Protein AF-A0A0H3LZN4-F1 (afdb_monomer_lite)

Secondary structure (DSSP, 8-state):
-HHHHHHHHH-TT-EEETTEEEPP-EEEEEEPTTS-EEEEEESSHHHHHHHHHHHHHHHHHHTTSSSSS-S-TTSS-EEETTTTEEE-EESSTT--EE----SPPPPP-STT--SPPPHHHHHHHHHHHHHHH-TT-EEETTEEE--EEEETTEEEEHHHHHHHHTT-

Foldseek 3Di:
DVQQVVQVVFDQPWDADPRDIDFHWDWDWAADPVRDIDIDIDRDPVVVVVVVVRRVVSVQVVLCCVEVSRVPVQPDQDQDPVVNDRDQWHDDPVDTDRDDDDPADAFDPDPPGPGDHDPVVVQVVQQVVQVVQPQPWGQPPNDTDFHWDADPNDTDTPVVVVVVVVVD

Radius of gyration: 35.46 Å; chains: 1; bounding box: 78×37×106 Å

Structure (mmCIF, N/CA/C/O backbone):
data_AF-A0A0H3LZN4-F1
#
_entry.id   AF-A0A0H3LZN4-F1
#
loop_
_atom_site.group_PDB
_atom_site.id
_atom_site.type_symbol
_atom_site.label_atom_id
_atom_site.label_alt_id
_atom_site.label_comp_id
_atom_site.label_asym_id
_atom_site.label_entity_id
_atom_site.label_seq_id
_atom_site.pdbx_PDB_ins_code
_atom_site.Cartn_x
_atom_site.Cartn_y
_atom_site.Cartn_z
_atom_site.occupancy
_atom_site.B_iso_or_equiv
_atom_site.auth_seq_id
_atom_site.auth_comp_id
_atom_site.auth_asym_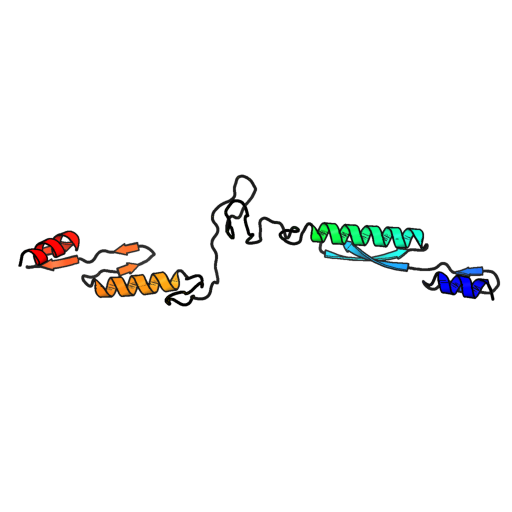id
_atom_site.auth_atom_id
_atom_site.pdbx_PDB_model_num
ATOM 1 N N . MET A 1 1 ? -38.727 -15.720 46.861 1.00 64.88 1 MET A N 1
ATOM 2 C CA . MET A 1 1 ? -39.063 -15.887 45.425 1.00 64.88 1 MET A CA 1
ATOM 3 C C . MET A 1 1 ? -38.859 -14.606 44.619 1.00 64.88 1 MET A C 1
ATOM 5 O O . MET A 1 1 ? -38.107 -14.668 43.658 1.00 64.88 1 MET A O 1
ATOM 9 N N . MET A 1 2 ? -39.462 -13.462 44.987 1.00 79.56 2 MET A N 1
ATOM 10 C CA . MET A 1 2 ? -39.310 -12.208 44.218 1.00 79.56 2 MET A CA 1
ATOM 11 C C . MET A 1 2 ? -37.838 -11.776 44.049 1.00 79.56 2 MET A C 1
ATOM 13 O O . MET A 1 2 ? -37.412 -11.509 42.929 1.00 79.56 2 MET A O 1
ATOM 17 N N . SER A 1 3 ? -37.047 -11.804 45.130 1.00 81.88 3 SER A N 1
ATOM 18 C CA . SER A 1 3 ? -35.630 -11.406 45.125 1.00 81.88 3 SER A CA 1
ATOM 19 C C . SER A 1 3 ? -34.786 -12.212 44.134 1.00 81.88 3 SER A C 1
ATOM 21 O O . SER A 1 3 ? -34.098 -11.632 43.310 1.00 81.88 3 SER A O 1
ATOM 23 N N . ASN A 1 4 ? -34.890 -13.544 44.126 1.00 84.69 4 ASN A N 1
ATOM 24 C CA . ASN A 1 4 ? -34.073 -14.393 43.248 1.00 84.69 4 ASN A CA 1
ATOM 25 C C . ASN A 1 4 ? -34.435 -14.209 41.763 1.00 84.69 4 ASN A C 1
ATOM 27 O O . ASN A 1 4 ? -33.565 -14.313 40.903 1.00 84.69 4 ASN A O 1
ATOM 31 N N . LYS A 1 5 ? -35.700 -13.891 41.447 1.00 89.00 5 LYS A N 1
ATOM 32 C CA . LYS A 1 5 ? -36.097 -13.541 40.074 1.00 89.00 5 LYS A CA 1
ATOM 33 C C . LYS A 1 5 ? -35.540 -12.175 39.660 1.00 89.00 5 LYS A C 1
ATOM 35 O O . LYS A 1 5 ? -35.103 -12.025 38.526 1.00 89.00 5 LYS A O 1
ATOM 40 N N . LEU A 1 6 ? -35.520 -11.204 40.576 1.00 87.62 6 LEU A N 1
ATOM 41 C CA . LEU A 1 6 ? -34.888 -9.903 40.348 1.00 87.62 6 LEU A CA 1
ATOM 42 C C . LEU A 1 6 ? -33.364 -10.035 40.175 1.00 87.62 6 LEU A C 1
ATOM 44 O O . LEU A 1 6 ? -32.814 -9.448 39.251 1.00 87.62 6 LEU A O 1
ATOM 48 N N . ALA A 1 7 ? -32.708 -10.874 40.982 1.00 89.38 7 ALA A N 1
ATOM 49 C CA . ALA A 1 7 ? -31.293 -11.214 40.840 1.00 89.38 7 ALA A CA 1
ATOM 50 C C . ALA A 1 7 ? -30.983 -11.754 39.429 1.00 89.38 7 ALA A C 1
ATOM 52 O O . ALA A 1 7 ? -30.113 -11.239 38.730 1.00 89.38 7 ALA A O 1
ATOM 53 N N . ALA A 1 8 ? -31.772 -12.723 38.954 1.00 87.00 8 ALA A N 1
ATOM 54 C CA . ALA A 1 8 ? -31.600 -13.301 37.622 1.00 87.00 8 ALA A CA 1
ATOM 55 C C . ALA A 1 8 ? -31.719 -12.281 36.467 1.00 87.00 8 ALA A C 1
ATOM 57 O O . ALA A 1 8 ? -31.107 -12.495 35.425 1.00 87.00 8 ALA A O 1
ATOM 58 N N . TYR A 1 9 ? -32.461 -11.176 36.636 1.00 89.50 9 TYR A N 1
ATOM 59 C CA . TYR A 1 9 ? -32.543 -10.111 35.625 1.00 89.50 9 TYR A C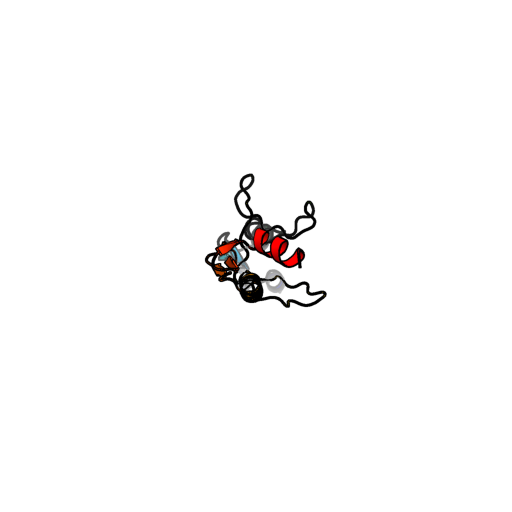A 1
ATOM 60 C C . TYR A 1 9 ? -31.309 -9.201 35.580 1.00 89.50 9 TYR A C 1
ATOM 62 O O . TYR A 1 9 ? -30.996 -8.671 34.518 1.00 89.50 9 TYR A O 1
ATOM 70 N N . PHE A 1 10 ? -30.617 -9.008 36.705 1.00 88.38 10 PHE A N 1
ATOM 71 C CA . PHE A 1 10 ? -29.398 -8.197 36.766 1.00 88.38 10 PHE A CA 1
ATOM 72 C C . PHE A 1 10 ? -28.154 -8.971 36.301 1.00 88.38 10 PHE A C 1
ATOM 74 O O . PHE A 1 10 ? -27.270 -8.384 35.683 1.00 88.38 10 PHE A O 1
ATOM 81 N N . GLY A 1 11 ? -28.083 -10.280 36.563 1.00 90.19 11 GLY A N 1
ATOM 82 C CA . GLY A 1 11 ? -26.927 -11.102 36.192 1.00 90.19 11 GLY A CA 1
ATOM 83 C C . GLY A 1 11 ? -25.645 -10.716 36.946 1.00 90.19 11 GLY A C 1
ATOM 84 O O . GLY A 1 11 ? -25.691 -10.235 38.075 1.00 90.19 11 GLY A O 1
ATOM 85 N N . GLY A 1 12 ? -24.474 -10.977 36.358 1.00 92.31 12 GLY A N 1
ATOM 86 C CA . GLY A 1 12 ? -23.185 -10.570 36.943 1.00 92.31 12 GLY A CA 1
ATOM 87 C C . GLY A 1 12 ? -22.858 -11.172 38.321 1.00 92.31 12 GLY A C 1
ATOM 88 O O . GLY A 1 12 ? -22.061 -10.601 39.055 1.00 92.31 12 GLY A O 1
ATOM 89 N N . GLY A 1 13 ? -23.480 -12.288 38.719 1.00 92.25 13 GLY A N 1
ATOM 90 C CA . GLY A 1 13 ? -23.242 -12.920 40.028 1.00 92.25 13 GLY A CA 1
ATOM 91 C C . GLY A 1 13 ? -23.983 -12.293 41.220 1.00 92.25 13 GLY A C 1
ATOM 92 O O . GLY A 1 13 ? -23.711 -12.657 42.363 1.00 92.25 13 GLY A O 1
ATOM 93 N N . VAL A 1 14 ? -24.934 -11.387 40.974 1.00 94.38 14 VAL A N 1
ATOM 94 C CA . VAL A 1 14 ? -25.881 -10.912 41.997 1.00 94.38 14 VAL A CA 1
ATOM 95 C C . VAL A 1 14 ? -26.693 -12.077 42.586 1.00 94.38 14 VAL A C 1
ATOM 97 O O . VAL A 1 14 ? -27.138 -12.982 41.875 1.00 94.38 14 VAL A O 1
ATOM 100 N N . GLY A 1 15 ? -26.927 -12.038 43.892 1.00 91.38 15 GLY A N 1
ATOM 101 C CA . GLY A 1 15 ? -27.659 -13.058 44.635 1.00 91.38 15 GLY A CA 1
ATOM 102 C C . GLY A 1 15 ? -28.394 -12.467 45.833 1.00 91.38 15 GLY A C 1
ATOM 103 O O . GLY A 1 15 ? -28.167 -11.317 46.209 1.00 91.38 15 GLY A O 1
ATOM 104 N N . TYR A 1 16 ? -29.297 -13.254 46.421 1.00 90.25 16 TYR A N 1
ATOM 105 C CA . TYR A 1 16 ? -30.022 -12.876 47.633 1.00 90.25 16 TYR A CA 1
ATOM 106 C C . TYR A 1 16 ? -30.127 -14.061 48.592 1.00 90.25 16 TYR A C 1
ATOM 108 O O . TYR A 1 16 ? -30.874 -15.008 48.333 1.00 90.25 16 TYR A O 1
ATOM 116 N N . GLU A 1 17 ? -29.404 -13.990 49.706 1.00 91.06 17 GLU A N 1
ATOM 117 C CA . GLU A 1 17 ? -29.341 -15.038 50.726 1.00 91.06 17 GLU A CA 1
ATOM 118 C C . GLU A 1 17 ? -29.470 -14.427 52.124 1.00 91.06 17 GLU A C 1
ATOM 120 O O . GLU A 1 17 ? -28.946 -13.352 52.401 1.00 91.06 17 GLU A O 1
ATOM 125 N N . ASN A 1 18 ? -30.198 -15.101 53.021 1.00 90.62 18 ASN A N 1
ATOM 126 C CA . ASN A 1 18 ? -30.344 -14.721 54.436 1.00 90.62 18 ASN A CA 1
ATOM 127 C C . ASN A 1 18 ? -30.746 -13.250 54.697 1.00 90.62 18 ASN A C 1
ATOM 129 O O . ASN A 1 18 ? -30.419 -12.678 55.734 1.00 90.62 18 ASN A O 1
ATOM 133 N N . GLY A 1 19 ? -31.480 -12.636 53.764 1.00 88.62 19 GLY A N 1
ATOM 134 C CA . GLY A 1 19 ? -31.924 -11.244 53.857 1.00 88.62 19 GLY A CA 1
ATOM 135 C C . GLY A 1 19 ? -30.998 -10.219 53.188 1.00 88.62 19 GLY A C 1
ATOM 136 O O . GLY A 1 19 ? -31.392 -9.060 53.063 1.00 88.62 19 GLY A O 1
ATOM 137 N N . GLN A 1 20 ? -29.810 -10.630 52.737 1.00 92.06 20 GLN A N 1
ATOM 138 C CA . GLN A 1 20 ? -28.765 -9.769 52.178 1.00 92.06 20 GLN A CA 1
ATOM 139 C C . GLN A 1 20 ? -28.595 -9.976 50.668 1.00 92.06 20 GLN A C 1
ATOM 141 O O . GLN A 1 20 ? -28.805 -11.071 50.149 1.00 92.06 20 GLN A O 1
ATOM 146 N N . TRP A 1 21 ? -28.203 -8.908 49.973 1.00 91.75 21 TRP A N 1
ATOM 147 C CA . TRP A 1 21 ? -27.840 -8.925 48.554 1.00 91.75 21 TRP A CA 1
ATOM 148 C C . TRP A 1 21 ? -26.319 -8.999 48.385 1.00 91.75 21 TRP A C 1
ATOM 150 O O . TRP A 1 21 ? -25.592 -8.382 49.162 1.00 91.75 21 TRP A O 1
ATOM 160 N N . SER A 1 22 ? -25.851 -9.693 47.346 1.00 91.75 22 SER A N 1
ATOM 161 C CA . SER A 1 22 ? -24.490 -9.534 46.816 1.00 91.75 22 SER A CA 1
ATOM 162 C C . SER A 1 22 ? -24.504 -8.628 45.584 1.00 91.75 22 SER A C 1
ATOM 164 O O . SER A 1 22 ? -25.394 -8.750 44.743 1.00 91.75 22 SER A O 1
ATOM 166 N N . ASP A 1 23 ? -23.520 -7.737 45.454 1.00 90.62 23 ASP A N 1
ATOM 167 C CA . ASP A 1 23 ? -23.425 -6.834 44.300 1.00 90.62 23 ASP A CA 1
ATOM 168 C C . ASP A 1 23 ? -23.106 -7.596 42.999 1.00 90.62 23 ASP A C 1
ATOM 170 O O . ASP A 1 23 ? -22.264 -8.505 43.014 1.00 90.62 23 ASP A O 1
ATOM 174 N N . PRO A 1 24 ? -23.688 -7.205 41.847 1.00 94.31 24 PRO A N 1
ATOM 175 C CA . PRO A 1 24 ? -23.256 -7.724 40.558 1.00 94.31 24 PRO A CA 1
ATOM 176 C C . PRO A 1 24 ? -21.827 -7.269 40.235 1.00 94.31 24 PRO A C 1
ATOM 178 O O . PRO A 1 24 ? -21.313 -6.274 40.747 1.00 94.31 24 PRO A O 1
ATOM 181 N N . THR A 1 25 ? -21.187 -7.991 39.325 1.00 96.00 25 THR A N 1
ATOM 182 C CA . THR A 1 25 ? -19.932 -7.607 38.684 1.00 96.00 25 THR A CA 1
ATOM 183 C C . THR A 1 25 ? -20.084 -7.786 37.179 1.00 96.00 25 THR A C 1
ATOM 185 O O . THR A 1 25 ? -20.312 -8.894 36.699 1.00 96.00 25 THR A O 1
ATOM 188 N N . PHE A 1 26 ? -19.969 -6.687 36.439 1.00 96.12 26 PHE A N 1
ATOM 189 C CA . PHE A 1 26 ? -19.936 -6.680 34.980 1.00 96.12 26 PHE A CA 1
ATOM 190 C C . PHE A 1 26 ? -18.500 -6.438 34.525 1.00 96.12 26 PHE A C 1
ATOM 192 O O . PHE A 1 26 ? -17.926 -5.391 34.826 1.00 96.12 26 PHE A O 1
ATOM 199 N N . THR A 1 27 ? -17.929 -7.401 33.813 1.00 95.44 27 THR A N 1
ATOM 200 C CA . THR A 1 27 ? -16.559 -7.334 33.298 1.00 95.44 27 THR A CA 1
ATOM 201 C C . THR A 1 27 ? -16.582 -6.845 31.855 1.00 95.44 27 THR A C 1
ATOM 203 O O . THR A 1 27 ? -17.256 -7.436 31.012 1.00 95.44 27 THR A O 1
ATOM 206 N N . LEU A 1 28 ? -15.857 -5.764 31.564 1.00 95.69 28 LEU A N 1
ATOM 207 C CA . LEU A 1 28 ? -15.688 -5.216 30.217 1.00 95.69 28 LEU A CA 1
ATOM 208 C C . LEU A 1 28 ? -14.204 -5.065 29.895 1.00 95.69 28 LEU A C 1
ATOM 210 O O . LEU A 1 28 ? -13.382 -4.807 30.773 1.00 95.69 28 LEU A O 1
ATOM 214 N N . HIS A 1 29 ? -13.868 -5.199 28.618 1.00 93.50 29 HIS A N 1
ATOM 215 C CA . HIS A 1 29 ? -12.512 -5.036 28.110 1.00 93.50 29 HIS A CA 1
ATOM 216 C C . HIS A 1 29 ? -12.403 -3.684 27.406 1.00 93.50 29 HIS A C 1
ATOM 218 O O . HIS A 1 29 ? -13.022 -3.482 26.363 1.00 93.50 29 HIS A O 1
ATOM 224 N N . GLN A 1 30 ? -11.635 -2.758 27.981 1.00 91.12 30 GLN A N 1
ATOM 225 C CA . GLN A 1 30 ? -11.346 -1.468 27.365 1.00 91.12 30 GLN A CA 1
ATOM 226 C C . GLN A 1 30 ? -10.095 -1.554 26.488 1.00 91.12 30 GLN A C 1
ATOM 228 O O . GLN A 1 30 ? -9.104 -2.170 26.881 1.00 91.12 30 GLN A O 1
ATOM 233 N N . LEU A 1 31 ? -10.144 -0.925 25.313 1.00 89.25 31 LEU A N 1
ATOM 234 C CA . LEU A 1 31 ? -9.018 -0.819 24.392 1.00 89.25 31 LEU A CA 1
ATOM 235 C C . LEU A 1 31 ? -8.276 0.501 24.636 1.00 89.25 31 LEU A C 1
ATOM 237 O O . LEU A 1 31 ? -8.871 1.572 24.567 1.00 89.25 31 LEU A O 1
ATOM 241 N N . ASN A 1 32 ? -6.976 0.434 24.900 1.00 84.81 32 ASN A N 1
ATOM 242 C CA . ASN A 1 32 ? -6.124 1.613 25.020 1.00 84.81 32 ASN A CA 1
ATOM 243 C C . ASN A 1 32 ? -5.687 2.130 23.629 1.00 84.81 32 ASN A C 1
ATOM 245 O O . ASN A 1 32 ? -5.664 1.362 22.663 1.00 84.81 32 ASN A O 1
ATOM 249 N N . PRO A 1 33 ? -5.244 3.400 23.506 1.00 78.50 33 PRO A N 1
ATOM 250 C CA . PRO A 1 33 ? -4.788 3.972 22.230 1.00 78.50 33 PRO A CA 1
ATOM 251 C C . PRO A 1 33 ? -3.620 3.230 21.553 1.00 78.50 33 PRO A C 1
ATOM 253 O O . PRO A 1 33 ? -3.466 3.304 20.331 1.00 78.50 33 PRO A O 1
ATOM 256 N N . ASP A 1 34 ? -2.805 2.515 22.336 1.00 81.00 34 ASP A N 1
ATOM 257 C CA . ASP A 1 34 ? -1.685 1.683 21.875 1.00 81.00 34 ASP A CA 1
ATOM 258 C C . ASP A 1 34 ? -2.110 0.286 21.374 1.00 81.00 34 ASP A C 1
ATOM 260 O O . ASP A 1 34 ? -1.277 -0.464 20.867 1.00 81.00 34 ASP A O 1
ATOM 264 N N . GLY A 1 35 ? -3.398 -0.055 21.480 1.00 81.25 35 GLY A N 1
ATOM 265 C CA . GLY A 1 35 ? -3.957 -1.357 21.115 1.00 81.25 35 GLY A CA 1
ATOM 266 C C . GLY A 1 35 ? -3.908 -2.410 22.226 1.00 81.25 35 GLY A C 1
ATOM 267 O O . GLY A 1 35 ? -4.354 -3.535 22.001 1.00 81.25 35 GLY A O 1
ATOM 268 N N . SER A 1 36 ? -3.399 -2.080 23.419 1.00 89.75 36 SER A N 1
ATOM 269 C CA . SER A 1 36 ? -3.490 -2.967 24.584 1.00 89.75 36 SER A CA 1
ATOM 270 C C . SER A 1 36 ? -4.922 -3.030 25.135 1.00 89.75 36 SER A C 1
ATOM 272 O O . SER A 1 36 ? -5.723 -2.115 24.943 1.00 89.75 36 SER A O 1
ATOM 274 N N . VAL A 1 37 ? -5.257 -4.127 25.817 1.00 92.56 37 VAL A N 1
ATOM 275 C CA . VAL A 1 37 ? -6.590 -4.366 26.393 1.00 92.56 37 VAL A CA 1
ATOM 276 C C . VAL A 1 37 ? -6.496 -4.411 27.915 1.00 92.56 37 VAL A C 1
ATOM 278 O O . VAL A 1 37 ? -5.638 -5.103 28.461 1.00 92.56 37 VAL A O 1
ATOM 281 N N . VAL A 1 38 ? -7.393 -3.699 28.599 1.00 94.25 38 VAL A N 1
ATOM 282 C CA . VAL A 1 38 ? -7.487 -3.651 30.065 1.00 94.25 38 VAL A CA 1
ATOM 283 C C . VAL A 1 38 ? -8.869 -4.111 30.511 1.00 94.25 38 VAL A C 1
ATOM 285 O O . VAL A 1 38 ? -9.888 -3.584 30.067 1.00 94.25 38 VAL A O 1
ATOM 288 N N . GLU A 1 39 ? -8.909 -5.075 31.426 1.00 96.38 39 GLU A N 1
ATOM 289 C CA . GLU A 1 39 ? -10.146 -5.504 32.075 1.00 96.38 39 GLU A CA 1
ATOM 290 C C . GLU A 1 39 ? -10.610 -4.464 33.110 1.00 96.38 39 GLU A C 1
ATOM 292 O O . GLU A 1 39 ? -9.826 -3.995 33.940 1.00 96.38 39 GLU A O 1
ATOM 297 N N . LYS A 1 40 ? -11.899 -4.115 33.086 1.00 95.56 40 LYS A N 1
ATOM 298 C CA . LYS A 1 40 ? -12.559 -3.282 34.096 1.00 95.56 40 LYS A CA 1
ATOM 299 C C . LYS A 1 40 ? -13.824 -3.956 34.606 1.00 95.56 40 LYS A C 1
ATOM 301 O O . LYS A 1 40 ? -14.619 -4.486 33.833 1.00 95.56 40 LYS A O 1
ATOM 306 N N . ASN A 1 41 ? -14.013 -3.885 35.920 1.00 96.25 41 ASN A N 1
ATOM 307 C CA . ASN A 1 41 ? -15.128 -4.498 36.629 1.00 96.25 41 ASN A CA 1
ATOM 308 C C . ASN A 1 41 ? -16.048 -3.415 37.209 1.00 96.25 41 ASN A C 1
ATOM 310 O O . ASN A 1 41 ? -15.604 -2.552 37.965 1.00 96.25 41 ASN A O 1
ATOM 314 N N . TYR A 1 42 ? -17.333 -3.482 36.863 1.00 95.88 42 TYR A N 1
ATOM 315 C CA . TYR A 1 42 ? -18.359 -2.496 37.206 1.00 95.88 42 TYR A CA 1
ATOM 316 C C . TYR A 1 42 ? -19.406 -3.106 38.143 1.00 95.88 42 TYR A C 1
ATOM 318 O O . TYR A 1 42 ? -19.788 -4.265 37.976 1.00 95.88 42 TYR A O 1
ATOM 326 N N . LYS A 1 43 ? -19.872 -2.332 39.132 1.00 94.25 43 LYS A N 1
ATOM 327 C CA . LYS A 1 43 ? -20.798 -2.799 40.186 1.00 94.25 43 LYS A CA 1
ATOM 328 C C . LYS A 1 43 ? -22.259 -2.405 39.974 1.00 94.25 43 LYS A C 1
ATOM 330 O O . LYS A 1 43 ? -23.128 -2.869 40.704 1.00 94.25 43 LYS A O 1
ATOM 335 N N . THR A 1 44 ? -22.554 -1.594 38.960 1.00 93.00 44 THR A N 1
ATOM 336 C CA . THR A 1 44 ? -23.927 -1.256 38.574 1.00 93.00 44 THR A CA 1
ATOM 337 C C . THR A 1 44 ? -24.119 -1.388 37.066 1.00 93.00 44 THR A C 1
ATOM 339 O O . THR A 1 44 ? -23.168 -1.314 36.286 1.00 93.00 44 THR A O 1
ATOM 342 N N . VAL A 1 45 ? -25.376 -1.559 36.653 1.00 91.94 45 VAL A N 1
ATOM 343 C CA . VAL A 1 45 ? -25.772 -1.585 35.237 1.00 91.94 45 VAL A CA 1
ATOM 344 C C . VAL A 1 45 ? -25.488 -0.241 34.555 1.00 91.94 45 VAL A C 1
ATOM 346 O O . VAL A 1 45 ? -25.074 -0.220 33.400 1.00 91.94 45 VAL A O 1
ATOM 349 N N . ALA A 1 46 ? -25.669 0.877 35.265 1.00 95.25 46 ALA A N 1
ATOM 350 C CA . ALA A 1 46 ? -25.421 2.213 34.726 1.00 95.25 46 ALA A CA 1
ATOM 351 C C . ALA A 1 46 ? -23.931 2.431 34.420 1.00 95.25 46 ALA A C 1
ATOM 353 O O . ALA A 1 46 ? -23.590 2.851 33.314 1.00 95.25 46 ALA A O 1
ATOM 354 N N . ASP A 1 47 ? -23.046 2.069 35.354 1.00 95.56 47 ASP A N 1
ATOM 355 C CA . ASP A 1 47 ? -21.600 2.203 35.149 1.00 95.56 47 ASP A CA 1
ATOM 356 C C . ASP A 1 47 ? -21.101 1.247 34.057 1.00 95.56 47 ASP A C 1
ATOM 358 O O . ASP A 1 47 ? -20.252 1.623 33.252 1.00 95.56 47 ASP A O 1
ATOM 362 N N . ALA A 1 48 ? -21.667 0.036 33.977 1.00 95.50 48 ALA A N 1
ATOM 363 C CA . ALA A 1 48 ? -21.367 -0.914 32.909 1.00 95.50 48 ALA A CA 1
ATOM 364 C C . ALA A 1 48 ? -21.764 -0.364 31.525 1.00 95.50 48 ALA A C 1
ATOM 366 O O . ALA A 1 48 ? -20.963 -0.427 30.596 1.00 95.50 48 ALA A O 1
ATOM 367 N N . PHE A 1 49 ? -22.947 0.246 31.374 1.00 96.00 49 PHE A N 1
ATOM 368 C CA . PHE A 1 49 ? -23.320 0.903 30.114 1.00 96.00 49 PHE A CA 1
ATOM 369 C C . PHE A 1 49 ? -22.442 2.124 29.792 1.00 96.00 49 PHE A C 1
ATOM 371 O O . PHE A 1 49 ? -22.112 2.325 28.625 1.00 96.00 49 PHE A O 1
ATOM 378 N N . GLY A 1 50 ? -21.986 2.884 30.794 1.00 96.56 50 GLY A N 1
ATOM 379 C CA . GLY A 1 50 ? -20.960 3.921 30.606 1.00 96.56 50 GLY A CA 1
ATOM 380 C C . GLY A 1 50 ? -19.610 3.352 30.143 1.00 96.56 50 GLY A C 1
ATOM 381 O O . GLY A 1 50 ? -18.944 3.926 29.280 1.00 96.56 50 GLY A O 1
ATOM 382 N N . GLY A 1 51 ? -19.231 2.176 30.649 1.00 95.12 51 GLY A N 1
ATOM 383 C CA . GLY A 1 51 ? -18.094 1.400 30.153 1.00 95.12 51 GLY A CA 1
ATOM 384 C C . GLY A 1 51 ? -18.261 0.983 28.688 1.00 95.12 51 GLY A C 1
ATOM 385 O O . GLY A 1 51 ? -17.341 1.173 27.898 1.00 95.12 51 GLY A O 1
ATOM 386 N N . VAL A 1 52 ? -19.442 0.491 28.295 1.00 95.75 52 VAL A N 1
ATOM 387 C CA . VAL A 1 52 ? -19.750 0.127 26.897 1.00 95.75 52 VAL A CA 1
ATOM 388 C C . VAL A 1 52 ? -19.702 1.344 25.965 1.00 95.75 52 VAL A C 1
ATOM 390 O O . VAL A 1 52 ? -19.094 1.256 24.903 1.00 95.75 52 VAL A O 1
ATOM 393 N N . ASP A 1 53 ? -20.276 2.485 26.358 1.00 96.06 53 ASP A N 1
ATOM 394 C CA . ASP A 1 53 ? -20.177 3.747 25.603 1.00 96.06 53 ASP A CA 1
ATOM 395 C C . ASP A 1 53 ? -18.713 4.182 25.409 1.00 96.06 53 ASP A C 1
ATOM 397 O O . ASP A 1 53 ? -18.324 4.583 24.312 1.00 96.06 53 ASP A O 1
ATOM 401 N N . THR A 1 54 ? -17.880 4.012 26.439 1.00 93.19 54 THR A N 1
ATOM 402 C CA . THR A 1 54 ? -16.437 4.281 26.354 1.00 93.19 54 THR A CA 1
ATOM 403 C C . THR A 1 54 ? -15.757 3.341 25.351 1.00 93.19 54 THR A C 1
ATOM 405 O O . THR A 1 54 ? -15.091 3.814 24.437 1.00 93.19 54 THR A O 1
ATOM 408 N N . VAL A 1 55 ? -15.995 2.026 25.437 1.00 92.75 55 VAL A N 1
ATOM 409 C CA . VAL A 1 55 ? -15.445 1.034 24.489 1.00 92.75 55 VAL A CA 1
ATOM 410 C C . VAL A 1 55 ? -15.883 1.314 23.048 1.00 92.75 55 VAL A C 1
ATOM 412 O O . VAL A 1 55 ? -15.075 1.205 22.128 1.00 92.75 55 VAL A O 1
ATOM 415 N N . ILE A 1 56 ? -17.139 1.714 22.828 1.00 92.44 56 ILE A N 1
ATOM 416 C CA . ILE A 1 56 ? -17.639 2.074 21.493 1.00 92.44 56 ILE A CA 1
ATOM 417 C C . ILE A 1 56 ? -16.940 3.336 20.969 1.00 92.44 56 ILE A C 1
ATOM 419 O O . ILE A 1 56 ? -16.587 3.375 19.792 1.00 92.44 56 ILE A O 1
ATOM 423 N N . LYS A 1 57 ? -16.677 4.338 21.819 1.00 89.88 57 LYS A N 1
ATOM 424 C CA . LYS A 1 57 ? -15.900 5.537 21.451 1.00 89.88 57 LYS A CA 1
ATOM 425 C C . LYS A 1 57 ? -14.436 5.223 21.160 1.00 89.88 57 LYS A C 1
ATOM 427 O O . LYS A 1 57 ? -13.898 5.769 20.197 1.00 89.88 57 LYS A O 1
ATOM 432 N N . ASP A 1 58 ? -13.814 4.331 21.927 1.00 86.88 58 ASP A N 1
ATOM 433 C CA . ASP A 1 58 ? -12.436 3.884 21.705 1.00 86.88 58 ASP A CA 1
ATOM 434 C C . ASP A 1 58 ? -12.325 3.147 20.354 1.00 86.88 58 ASP A C 1
ATOM 436 O O . ASP A 1 58 ? -11.470 3.474 19.529 1.00 86.88 58 ASP A O 1
ATOM 440 N N . ILE A 1 59 ? -13.259 2.227 20.063 1.00 85.69 59 ILE A N 1
ATOM 441 C CA . ILE A 1 59 ? -13.354 1.528 18.769 1.00 85.69 59 ILE A CA 1
ATOM 442 C C . ILE A 1 59 ? -13.639 2.507 17.626 1.00 85.69 59 ILE A C 1
ATOM 444 O O . ILE A 1 59 ? -12.961 2.450 16.605 1.00 85.69 59 ILE A O 1
ATOM 448 N N . TYR A 1 60 ? -14.612 3.411 17.776 1.00 83.31 60 TYR A N 1
ATOM 449 C CA . TYR A 1 60 ? -14.959 4.387 16.740 1.00 83.31 60 TYR A CA 1
ATOM 450 C C . TYR A 1 60 ? -13.787 5.321 16.436 1.00 83.31 60 TYR A C 1
ATOM 452 O O . TYR A 1 60 ? -13.506 5.581 15.273 1.00 83.31 60 TYR A O 1
ATOM 460 N N . SER A 1 61 ? -13.049 5.761 17.458 1.00 80.56 61 SER A N 1
ATOM 461 C CA . SER A 1 61 ? -11.831 6.555 17.272 1.00 80.56 61 SER A CA 1
ATOM 462 C C . SER A 1 61 ? -10.754 5.748 16.545 1.00 80.56 61 SER A C 1
ATOM 464 O O . SER A 1 61 ? -10.104 6.274 15.650 1.00 80.56 61 SER A O 1
ATOM 466 N N . LYS A 1 62 ? -10.618 4.445 16.835 1.00 77.38 62 LYS A N 1
ATOM 467 C CA . LYS A 1 62 ? -9.701 3.557 16.102 1.00 77.38 62 LYS A CA 1
ATOM 468 C C . LYS A 1 62 ? -10.152 3.241 14.668 1.00 77.38 62 LYS A C 1
ATOM 470 O O . LYS A 1 62 ? -9.317 2.967 13.814 1.00 77.38 62 LYS A O 1
ATOM 475 N N . LEU A 1 63 ? -11.450 3.333 14.388 1.00 77.31 63 LEU A N 1
ATOM 476 C CA . LEU A 1 63 ? -12.054 3.324 13.047 1.00 77.31 63 LEU A CA 1
ATOM 477 C C . LEU A 1 63 ? -12.157 4.727 12.416 1.00 77.31 63 LEU A C 1
ATOM 479 O O . LEU A 1 63 ? -12.694 4.859 11.321 1.00 77.31 63 LEU A O 1
ATOM 483 N N . GLY A 1 64 ? -11.646 5.750 13.106 1.00 68.00 64 GLY A N 1
ATOM 484 C CA . GLY A 1 64 ? -11.123 6.995 12.544 1.00 68.00 64 GLY A CA 1
ATOM 485 C C . GLY A 1 64 ? -9.597 6.956 12.367 1.00 68.00 64 GLY A C 1
ATOM 486 O O . GLY A 1 64 ? -9.034 7.926 11.869 1.00 68.00 64 GLY A O 1
ATOM 487 N N . ASP A 1 65 ? -8.962 5.830 12.739 1.00 66.94 65 ASP A N 1
ATOM 488 C CA . ASP A 1 65 ? -7.556 5.462 12.535 1.00 66.94 65 ASP A CA 1
ATOM 489 C C . ASP A 1 65 ? -7.403 4.215 11.584 1.00 66.94 65 ASP A C 1
ATOM 491 O O . ASP A 1 65 ? -6.364 3.551 11.635 1.00 66.94 65 ASP A O 1
ATOM 495 N N . LEU A 1 66 ? -8.380 3.867 10.704 1.00 64.94 66 LEU A N 1
ATOM 496 C CA . LEU A 1 66 ? -8.364 2.734 9.723 1.00 64.94 66 LEU A CA 1
ATOM 497 C C . LEU A 1 66 ? -8.806 3.025 8.227 1.00 64.94 66 LEU A C 1
ATOM 499 O O . LEU A 1 66 ? -9.994 3.161 7.965 1.00 64.94 66 LEU A O 1
ATOM 503 N N . PRO A 1 67 ? -7.912 2.984 7.198 1.00 55.59 67 PRO A N 1
ATOM 504 C CA . PRO A 1 67 ? -7.674 4.050 6.177 1.00 55.59 67 PRO A CA 1
ATOM 505 C C . PRO A 1 67 ? -8.850 4.432 5.264 1.00 55.59 67 PRO A C 1
ATOM 507 O O . PRO A 1 67 ? -9.563 3.560 4.780 1.00 55.59 67 PRO A O 1
ATOM 510 N N . GLY A 1 68 ? -9.010 5.737 4.967 1.00 58.16 68 GLY A N 1
ATOM 511 C CA . GLY A 1 68 ? -10.272 6.221 4.380 1.00 58.16 68 GLY A CA 1
ATOM 512 C C . GLY A 1 68 ? -11.404 5.983 5.381 1.00 58.16 68 GLY A C 1
ATOM 513 O O . GLY A 1 68 ? -12.333 5.222 5.133 1.00 58.16 68 GLY A O 1
ATOM 514 N N . GLY A 1 69 ? -11.209 6.558 6.568 1.00 54.62 69 GLY A N 1
ATOM 515 C CA . GLY A 1 69 ? -11.487 5.897 7.841 1.00 54.62 69 GLY A CA 1
ATOM 516 C C . GLY A 1 69 ? -10.230 5.811 8.724 1.00 54.62 69 GLY A C 1
ATOM 517 O O . GLY A 1 69 ? -10.364 5.510 9.898 1.00 54.62 69 GLY A O 1
ATOM 518 N N . GLY A 1 70 ? -9.018 6.101 8.197 1.00 53.53 70 GLY A N 1
ATOM 519 C CA . GLY A 1 70 ? -7.887 6.641 8.973 1.00 53.53 70 GLY A CA 1
ATOM 520 C C . GLY A 1 70 ? -6.553 5.903 9.265 1.00 53.53 70 GLY A C 1
ATOM 521 O O . GLY A 1 70 ? -5.851 6.468 10.096 1.00 53.53 70 GLY A O 1
ATOM 522 N N . VAL A 1 71 ? -6.135 4.721 8.729 1.00 51.59 71 VAL A N 1
ATOM 523 C CA . VAL A 1 71 ? -4.790 4.108 9.001 1.00 51.59 71 VAL A CA 1
ATOM 524 C C . VAL A 1 71 ? -3.788 5.112 8.505 1.00 51.59 71 VAL A C 1
ATOM 526 O O . VAL A 1 71 ? -3.495 5.158 7.311 1.00 51.59 71 VAL A O 1
ATOM 529 N N . LYS A 1 72 ? -3.376 5.924 9.482 1.00 58.84 72 LYS A N 1
ATOM 530 C CA . LYS A 1 72 ? -2.745 7.232 9.386 1.00 58.84 72 LYS A CA 1
ATOM 531 C C . LYS A 1 72 ? -2.655 7.648 7.930 1.00 58.84 72 LYS A C 1
ATOM 533 O O . LYS A 1 72 ? -1.661 7.286 7.314 1.00 58.84 72 LYS A O 1
ATOM 538 N N . ASP A 1 73 ? -3.677 8.342 7.400 1.00 64.62 73 ASP A N 1
ATOM 539 C CA . ASP A 1 73 ? -4.001 8.516 5.954 1.00 64.62 73 ASP A CA 1
ATOM 540 C C . ASP A 1 73 ? -2.842 8.971 5.022 1.00 64.62 73 ASP A C 1
ATOM 542 O O . ASP A 1 73 ? -3.011 9.142 3.816 1.00 64.62 73 ASP A O 1
ATOM 546 N N . GLN A 1 74 ? -1.655 9.201 5.574 1.00 64.75 74 GLN A N 1
ATOM 547 C CA . GLN A 1 74 ? -0.380 9.411 4.904 1.00 64.75 74 GLN A CA 1
ATOM 548 C C . GLN A 1 74 ? 0.319 8.106 4.463 1.00 64.75 74 GLN A C 1
ATOM 550 O O . GLN A 1 74 ? 1.027 8.151 3.464 1.00 64.75 74 GLN A O 1
ATOM 555 N N . ASP A 1 75 ? 0.153 6.972 5.161 1.00 76.81 75 ASP A N 1
ATOM 556 C CA . ASP A 1 75 ? 0.933 5.736 4.932 1.00 76.81 75 ASP A CA 1
ATOM 557 C C . ASP A 1 75 ? 0.304 4.758 3.917 1.00 76.81 75 ASP A C 1
ATOM 559 O O . ASP A 1 75 ? 1.001 3.895 3.377 1.00 76.81 75 ASP A O 1
ATOM 563 N N . ALA A 1 76 ? -0.995 4.883 3.631 1.00 83.62 76 ALA A N 1
ATOM 564 C CA . ALA A 1 76 ? -1.701 4.048 2.659 1.00 83.62 76 ALA A CA 1
ATOM 565 C C . ALA A 1 76 ? -1.690 4.656 1.241 1.00 83.62 76 ALA A C 1
ATOM 567 O O . ALA A 1 76 ? -1.713 5.873 1.061 1.00 83.62 76 ALA A O 1
ATOM 568 N N . LEU A 1 77 ? -1.715 3.801 0.211 1.00 88.75 77 LEU A N 1
ATOM 569 C CA . LEU A 1 77 ? -1.890 4.232 -1.180 1.00 88.75 77 LEU A CA 1
ATOM 570 C C . LEU A 1 77 ? -3.382 4.467 -1.459 1.00 88.75 77 LEU A C 1
ATOM 572 O O . LEU A 1 77 ? -4.115 3.531 -1.774 1.00 88.75 77 LEU A O 1
ATOM 576 N N . MET A 1 78 ? -3.828 5.715 -1.322 1.00 86.31 78 MET A N 1
ATOM 577 C CA . MET A 1 78 ? -5.248 6.079 -1.381 1.00 86.31 78 MET A CA 1
ATOM 578 C C . MET A 1 78 ? -5.695 6.541 -2.772 1.00 86.31 78 MET A C 1
ATOM 580 O O . MET A 1 78 ? -4.922 7.138 -3.526 1.00 86.31 78 MET A O 1
ATOM 584 N N . TRP A 1 79 ? -6.969 6.295 -3.087 1.00 89.31 79 TRP A N 1
ATOM 585 C CA . TRP A 1 79 ? -7.659 6.939 -4.204 1.00 89.31 79 TRP A CA 1
ATOM 586 C C . TRP A 1 79 ? -7.876 8.427 -3.899 1.00 89.31 79 TRP A C 1
ATOM 588 O O . TRP A 1 79 ? -8.265 8.789 -2.790 1.00 89.31 79 TRP A O 1
ATOM 598 N N . SER A 1 80 ? -7.627 9.281 -4.887 1.00 88.88 80 SER A N 1
ATOM 599 C CA . SER A 1 80 ? -7.937 10.707 -4.856 1.00 88.88 80 SER A CA 1
ATOM 600 C C . SER A 1 80 ? -9.020 10.994 -5.883 1.00 88.88 80 SER A C 1
ATOM 602 O O . SER A 1 80 ? -8.786 10.823 -7.078 1.00 88.88 80 SER A O 1
ATOM 604 N N . GLU A 1 81 ? -10.175 11.485 -5.433 1.00 91.38 81 GLU A N 1
ATOM 605 C CA . GLU A 1 81 ? -11.259 11.907 -6.331 1.00 91.38 81 GLU A CA 1
ATOM 606 C C . GLU A 1 81 ? -10.850 13.108 -7.196 1.00 91.38 81 GLU A C 1
ATOM 608 O O . GLU A 1 81 ? -11.260 13.214 -8.347 1.00 91.38 81 GLU A O 1
ATOM 613 N N . THR A 1 82 ? -9.986 13.990 -6.677 1.00 92.12 82 THR A N 1
ATOM 614 C CA . THR A 1 82 ? -9.460 15.151 -7.416 1.00 92.12 82 THR A CA 1
ATOM 615 C C . THR A 1 82 ? -8.574 14.735 -8.592 1.00 92.12 82 THR A C 1
ATOM 617 O O . THR A 1 82 ? -8.630 15.355 -9.649 1.00 92.12 82 THR A O 1
ATOM 620 N N . GLU A 1 83 ? -7.764 13.687 -8.412 1.00 93.06 83 GLU A N 1
ATOM 621 C CA . GLU A 1 83 ? -6.851 13.173 -9.447 1.00 93.06 83 GLU A CA 1
ATOM 622 C C . GLU A 1 83 ? -7.471 12.021 -10.261 1.00 93.06 83 GLU A C 1
ATOM 624 O O . GLU A 1 83 ? -6.890 11.584 -11.253 1.00 93.06 83 GLU A O 1
ATOM 629 N N . ASN A 1 84 ? -8.627 11.498 -9.827 1.00 95.56 84 ASN A N 1
ATOM 630 C CA . ASN A 1 84 ? -9.279 10.292 -10.347 1.00 95.56 84 ASN A CA 1
ATOM 631 C C . ASN A 1 84 ? -8.289 9.108 -10.494 1.00 95.56 84 ASN A C 1
ATOM 633 O O . ASN A 1 84 ? -8.222 8.444 -11.534 1.00 95.56 84 ASN A O 1
ATOM 637 N N . ALA A 1 85 ? -7.462 8.892 -9.463 1.00 95.94 85 ALA A N 1
ATOM 638 C CA . ALA A 1 85 ? -6.367 7.920 -9.464 1.00 95.94 85 ALA A CA 1
ATOM 639 C C . ALA A 1 85 ? -5.935 7.503 -8.045 1.00 95.94 85 ALA A C 1
ATOM 641 O O . ALA A 1 85 ? -6.170 8.218 -7.072 1.00 95.94 85 ALA A O 1
ATOM 642 N N . PHE A 1 86 ? -5.212 6.382 -7.929 1.00 93.44 86 PHE A N 1
ATOM 643 C CA . PHE A 1 86 ? -4.422 6.064 -6.732 1.00 93.44 86 PHE A CA 1
ATOM 644 C C . PHE A 1 86 ? -3.149 6.919 -6.693 1.00 93.44 86 PHE A C 1
ATOM 646 O O . PHE A 1 86 ? -2.355 6.898 -7.635 1.00 93.44 86 PHE A O 1
ATOM 653 N N . VAL A 1 87 ? -2.930 7.659 -5.604 1.00 91.31 87 VAL A N 1
ATOM 654 C CA . VAL A 1 87 ? -1.900 8.707 -5.540 1.00 91.31 87 VAL A CA 1
ATOM 655 C C . VAL A 1 87 ? -0.731 8.298 -4.642 1.00 91.31 87 VAL A C 1
ATOM 657 O O . VAL A 1 87 ? -0.825 8.308 -3.418 1.00 91.31 87 VAL A O 1
ATOM 660 N N . ALA A 1 88 ? 0.421 8.006 -5.253 1.00 94.00 88 ALA A N 1
ATOM 661 C CA . ALA A 1 88 ? 1.665 7.634 -4.565 1.00 94.00 88 ALA A CA 1
ATOM 662 C C . ALA A 1 88 ? 2.443 8.849 -3.999 1.00 94.00 88 ALA A C 1
ATOM 664 O O . ALA A 1 88 ? 3.653 8.981 -4.208 1.00 94.00 88 ALA A O 1
ATOM 665 N N . LEU A 1 89 ? 1.746 9.750 -3.298 1.00 91.12 89 LEU A N 1
ATOM 666 C CA . LEU A 1 89 ? 2.320 10.925 -2.633 1.00 91.12 89 LEU A CA 1
ATOM 667 C C . LEU A 1 89 ? 2.410 10.707 -1.115 1.00 91.12 89 LEU A C 1
ATOM 669 O O . LEU A 1 89 ? 1.390 10.734 -0.427 1.00 91.12 89 LEU A O 1
ATOM 673 N N . HIS A 1 90 ? 3.630 10.571 -0.588 1.00 88.56 90 HIS A N 1
ATOM 674 C CA . HIS A 1 90 ? 3.898 10.385 0.847 1.00 88.56 90 HIS A CA 1
ATOM 675 C C . HIS A 1 90 ? 4.557 11.627 1.460 1.00 88.56 90 HIS A C 1
ATOM 677 O O . HIS A 1 90 ? 5.183 12.428 0.756 1.00 88.56 90 HIS A O 1
ATOM 683 N N . GLY A 1 91 ? 4.413 11.778 2.776 1.00 85.25 91 GLY A N 1
ATOM 684 C CA . GLY A 1 91 ? 4.982 12.861 3.573 1.00 85.25 91 GLY A CA 1
ATOM 685 C C . GLY A 1 91 ? 3.934 13.759 4.232 1.00 85.25 91 GLY A C 1
ATOM 686 O O . GL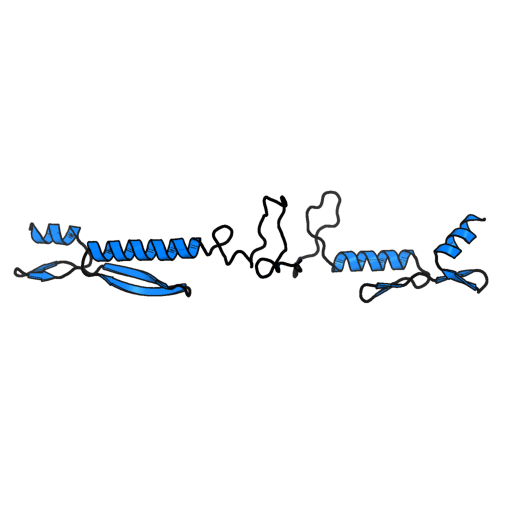Y A 1 91 ? 2.729 13.633 4.008 1.00 85.25 91 GLY A O 1
ATOM 687 N N . LEU A 1 92 ? 4.428 14.693 5.049 1.00 81.44 92 LEU A N 1
ATOM 688 C CA . LEU A 1 92 ? 3.603 15.669 5.762 1.00 81.44 92 LEU A CA 1
ATOM 689 C C . LEU A 1 92 ? 2.820 16.568 4.793 1.00 81.44 92 LEU A C 1
ATOM 691 O O . LEU A 1 92 ? 3.251 16.838 3.668 1.00 81.44 92 LEU A O 1
ATOM 695 N N . GLU A 1 93 ? 1.688 17.086 5.263 1.00 79.12 93 GLU A N 1
ATOM 696 C CA . GLU A 1 93 ? 0.879 18.054 4.524 1.00 79.12 93 GLU A CA 1
ATOM 697 C C . GLU A 1 93 ? 1.704 19.288 4.105 1.00 79.12 93 GLU A C 1
ATOM 699 O O . GLU A 1 93 ? 2.618 19.727 4.808 1.00 79.12 93 GLU A O 1
ATOM 704 N N . GLY A 1 94 ? 1.456 19.790 2.892 1.00 82.25 94 GLY A N 1
ATOM 705 C CA . GLY A 1 94 ? 2.271 20.836 2.260 1.00 82.25 94 GLY A CA 1
ATOM 706 C C . GLY A 1 94 ? 3.694 20.413 1.847 1.00 82.25 94 GLY A C 1
ATOM 707 O O . GLY A 1 94 ? 4.415 21.222 1.269 1.00 82.25 94 GLY A O 1
ATOM 708 N N . LYS A 1 95 ? 4.116 19.167 2.120 1.00 88.06 95 LYS A N 1
ATOM 709 C CA . LYS A 1 95 ? 5.449 18.617 1.791 1.00 88.06 95 LYS A CA 1
ATOM 710 C C . LYS A 1 95 ? 5.400 17.220 1.152 1.00 88.06 95 LYS A C 1
ATOM 712 O O . LYS A 1 95 ? 6.414 16.522 1.131 1.00 88.06 95 LYS A O 1
ATOM 717 N N . LYS A 1 96 ? 4.238 16.801 0.645 1.00 89.69 96 LYS A N 1
ATOM 718 C CA . LYS A 1 96 ? 4.058 15.503 -0.020 1.00 89.69 96 LYS A CA 1
ATOM 719 C C . LYS A 1 96 ? 4.906 15.399 -1.295 1.00 89.69 96 LYS A C 1
ATOM 721 O O . LYS A 1 96 ? 5.013 16.366 -2.046 1.00 89.69 96 LYS A O 1
ATOM 726 N N . THR A 1 97 ? 5.486 14.225 -1.557 1.00 93.25 97 THR A N 1
ATOM 727 C CA . THR A 1 97 ? 6.342 13.975 -2.736 1.00 93.25 97 THR A CA 1
ATOM 728 C C . THR A 1 97 ? 6.118 12.597 -3.365 1.00 93.25 97 THR A C 1
ATOM 730 O O . THR A 1 97 ? 5.673 11.656 -2.701 1.00 93.25 97 THR A O 1
ATOM 733 N N . ASN A 1 98 ? 6.446 12.476 -4.658 1.00 95.38 98 ASN A N 1
ATOM 734 C CA . ASN A 1 98 ? 6.358 11.226 -5.420 1.00 95.38 98 ASN A CA 1
ATOM 735 C C . ASN A 1 98 ? 7.187 10.116 -4.767 1.00 95.38 98 ASN A C 1
ATOM 737 O O . ASN A 1 98 ? 8.407 10.229 -4.630 1.00 95.38 98 ASN A O 1
ATOM 741 N N . SER A 1 99 ? 6.521 9.023 -4.411 1.00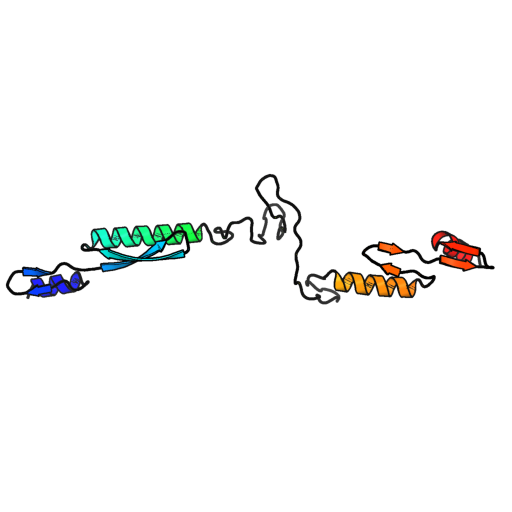 95.62 99 SER A N 1
ATOM 742 C CA . SER A 1 99 ? 7.109 7.896 -3.692 1.00 95.62 99 SER A CA 1
ATOM 743 C C . SER A 1 99 ? 7.370 6.693 -4.595 1.00 95.62 99 SER A C 1
ATOM 745 O O . SER A 1 99 ? 6.749 6.516 -5.640 1.00 95.62 99 SER A O 1
ATOM 747 N N . LYS A 1 100 ? 8.327 5.847 -4.198 1.00 96.25 100 LYS A N 1
ATOM 748 C CA . LYS A 1 100 ? 8.674 4.626 -4.938 1.00 96.25 100 LYS A CA 1
ATOM 749 C C . LYS A 1 100 ? 7.772 3.475 -4.510 1.00 96.25 100 LYS A C 1
ATOM 751 O O . LYS A 1 100 ? 7.797 3.098 -3.342 1.00 96.25 100 LYS A O 1
ATOM 756 N N . LEU A 1 101 ? 7.103 2.841 -5.468 1.00 96.56 101 LEU A N 1
ATOM 757 C CA . LEU A 1 101 ? 6.557 1.497 -5.290 1.00 96.56 101 LEU A CA 1
ATOM 758 C C . LEU A 1 101 ? 7.693 0.478 -5.493 1.00 96.56 101 LEU A C 1
ATOM 760 O O . LEU A 1 101 ? 8.488 0.596 -6.428 1.00 96.56 101 LEU A O 1
ATOM 764 N N . LYS A 1 102 ? 7.824 -0.482 -4.576 1.00 96.62 102 LYS A N 1
ATOM 765 C CA . LYS A 1 102 ? 8.888 -1.501 -4.550 1.00 96.62 102 LYS A CA 1
ATOM 766 C C . LYS A 1 102 ? 8.293 -2.877 -4.268 1.00 96.62 102 LYS A C 1
ATOM 768 O O . LYS A 1 102 ? 7.181 -2.967 -3.767 1.00 96.62 102 LYS A O 1
ATOM 773 N N . PHE A 1 103 ? 9.070 -3.925 -4.554 1.00 97.19 103 PHE A N 1
ATOM 774 C CA . PHE A 1 103 ? 8.673 -5.332 -4.383 1.00 97.19 103 PHE A CA 1
ATOM 775 C C . PHE A 1 103 ? 7.451 -5.743 -5.226 1.00 97.19 103 PHE A C 1
ATOM 777 O O . PHE A 1 103 ? 6.769 -6.713 -4.916 1.00 97.19 103 PHE A O 1
ATOM 784 N N . LEU A 1 104 ? 7.215 -5.015 -6.321 1.00 97.62 104 LEU A N 1
ATOM 785 C CA . LEU A 1 104 ? 6.345 -5.442 -7.411 1.00 97.62 104 LEU A CA 1
ATOM 786 C C . LEU A 1 104 ? 6.978 -6.651 -8.115 1.00 97.62 104 LEU A C 1
ATOM 788 O O . LEU A 1 104 ? 8.194 -6.670 -8.325 1.00 97.62 104 LEU A O 1
ATOM 792 N N . LEU A 1 105 ? 6.151 -7.627 -8.484 1.00 98.44 105 LEU A N 1
ATOM 793 C CA . LEU A 1 105 ? 6.522 -8.662 -9.449 1.00 98.44 105 LEU A CA 1
ATOM 794 C C . LEU A 1 105 ? 6.517 -8.075 -10.868 1.00 98.44 105 LEU A C 1
ATOM 796 O O . LEU A 1 105 ? 5.852 -7.072 -11.125 1.00 98.44 105 LEU A O 1
ATOM 800 N N . ASP A 1 106 ? 7.252 -8.709 -11.778 1.00 98.62 106 ASP A N 1
ATOM 801 C CA . ASP A 1 106 ? 7.265 -8.350 -13.197 1.00 98.62 106 ASP A CA 1
ATOM 802 C C . ASP A 1 106 ? 5.899 -8.639 -13.834 1.00 98.62 106 ASP A C 1
ATOM 804 O O . ASP A 1 106 ? 5.467 -9.790 -13.876 1.00 98.62 106 ASP A O 1
ATOM 808 N N . GLY A 1 107 ? 5.229 -7.592 -14.324 1.00 98.56 107 GLY A N 1
ATOM 809 C CA . GLY A 1 107 ? 3.905 -7.694 -14.939 1.00 98.56 107 GLY A CA 1
ATOM 810 C C . GLY A 1 107 ? 3.939 -8.211 -16.381 1.00 98.56 107 GLY A C 1
ATOM 811 O O . GLY A 1 107 ? 4.935 -8.072 -17.091 1.00 98.56 107 GLY A O 1
ATOM 812 N N . ALA A 1 108 ? 2.842 -8.779 -16.867 1.00 98.44 108 ALA A N 1
ATOM 813 C CA . ALA A 1 108 ? 2.736 -9.285 -18.230 1.00 98.44 108 ALA A CA 1
ATOM 814 C C . ALA A 1 108 ? 2.937 -8.173 -19.281 1.00 98.44 108 ALA A C 1
ATOM 816 O O . ALA A 1 108 ? 2.151 -7.228 -19.364 1.00 98.44 108 ALA A O 1
ATOM 817 N N . ILE A 1 109 ? 3.947 -8.311 -20.148 1.00 97.38 109 ILE A N 1
ATOM 818 C CA . ILE A 1 109 ? 4.118 -7.455 -21.336 1.00 97.38 109 ILE A CA 1
ATOM 819 C C . ILE A 1 109 ? 3.354 -8.099 -22.495 1.00 97.38 109 ILE A C 1
ATOM 821 O O . ILE A 1 109 ? 3.896 -8.886 -23.269 1.00 97.38 109 ILE A O 1
ATOM 825 N N . ALA A 1 110 ? 2.064 -7.780 -22.581 1.00 97.88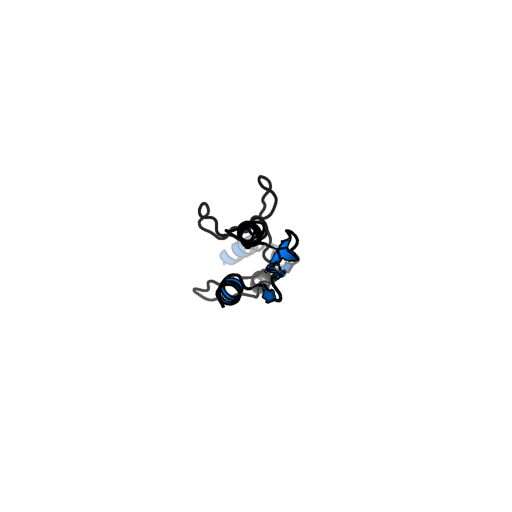 110 ALA A N 1
ATOM 826 C CA . ALA A 1 110 ? 1.149 -8.285 -23.599 1.00 97.88 110 ALA A CA 1
ATOM 827 C C . ALA A 1 110 ? 0.115 -7.218 -23.992 1.00 97.88 110 ALA A C 1
ATOM 829 O O . ALA A 1 110 ? -0.150 -6.276 -23.240 1.00 97.88 110 ALA A O 1
ATOM 830 N N . GLN A 1 111 ? -0.492 -7.369 -25.172 1.00 97.94 111 GLN A N 1
ATOM 831 C CA . GLN A 1 111 ? -1.559 -6.479 -25.631 1.00 97.94 111 GLN A CA 1
ATOM 832 C C . GLN A 1 111 ? -2.750 -6.530 -24.660 1.00 97.94 111 GLN A C 1
ATOM 834 O O . GLN A 1 111 ? -3.308 -7.596 -24.418 1.00 97.94 111 GLN A O 1
ATOM 839 N N . GLY A 1 112 ? -3.145 -5.371 -24.126 1.00 97.75 112 GLY A N 1
ATOM 840 C CA . GLY A 1 112 ? -4.256 -5.257 -23.175 1.00 97.75 112 GLY A CA 1
ATOM 841 C C . GLY A 1 112 ? -3.911 -5.586 -21.717 1.00 97.75 112 GLY A C 1
ATOM 842 O O . GLY A 1 112 ? -4.822 -5.630 -20.897 1.00 97.75 112 GLY A O 1
ATOM 843 N N . SER A 1 113 ? -2.633 -5.796 -21.377 1.00 98.38 113 SER A N 1
ATOM 844 C CA . SER A 1 113 ? -2.211 -5.961 -19.980 1.00 98.38 113 SER A CA 1
ATOM 845 C C . SER A 1 113 ? -2.518 -4.717 -19.138 1.00 98.38 113 SER A C 1
ATOM 847 O O . SER A 1 113 ? -2.278 -3.588 -19.570 1.00 98.38 113 SER A O 1
ATOM 849 N N . SER A 1 114 ? -3.014 -4.941 -17.920 1.00 98.25 114 SER A N 1
ATOM 850 C CA . SER A 1 114 ? -3.245 -3.920 -16.890 1.00 98.25 114 SER A CA 1
ATOM 851 C C . SER A 1 114 ? -2.282 -4.053 -15.702 1.00 98.25 114 SER A C 1
ATOM 853 O O . SER A 1 114 ? -2.524 -3.479 -14.641 1.00 98.25 114 SER A O 1
ATOM 855 N N . GLU A 1 115 ? -1.227 -4.856 -15.839 1.00 98.56 115 GLU A N 1
ATOM 856 C CA . GLU A 1 115 ? -0.261 -5.115 -14.771 1.00 98.56 115 GLU A CA 1
ATOM 857 C C . GLU A 1 115 ? 0.832 -4.038 -14.734 1.00 98.56 115 GLU A C 1
ATOM 859 O O . GLU A 1 115 ? 1.295 -3.547 -15.766 1.00 98.56 115 GLU A O 1
ATOM 864 N N . ALA A 1 116 ? 1.272 -3.668 -13.529 1.00 98.06 116 ALA A N 1
ATOM 865 C CA . ALA A 1 116 ? 2.381 -2.738 -13.365 1.00 98.06 116 ALA A CA 1
ATOM 866 C C . ALA A 1 116 ? 3.702 -3.409 -13.773 1.00 98.06 116 ALA A C 1
ATOM 868 O O . ALA A 1 116 ? 4.062 -4.454 -13.235 1.00 98.06 116 ALA A O 1
ATOM 869 N N . ILE A 1 117 ? 4.450 -2.785 -14.687 1.00 98.25 117 ILE A N 1
ATOM 870 C CA . ILE A 1 117 ? 5.791 -3.252 -15.057 1.00 98.25 117 ILE A CA 1
ATOM 871 C C . ILE A 1 117 ? 6.852 -2.753 -14.071 1.00 98.25 117 ILE A C 1
ATOM 873 O O . ILE A 1 117 ? 6.731 -1.668 -13.495 1.00 98.25 117 ILE A O 1
ATOM 877 N N . THR A 1 118 ? 7.935 -3.513 -13.911 1.00 98.12 118 THR A N 1
ATOM 878 C CA . THR A 1 118 ? 9.062 -3.127 -13.049 1.00 98.12 118 THR A CA 1
ATOM 879 C C . THR A 1 118 ? 10.232 -2.536 -13.839 1.00 98.12 118 THR A C 1
ATOM 881 O O . THR A 1 118 ? 10.330 -2.625 -15.067 1.00 98.12 118 THR A O 1
ATOM 884 N N . GLY A 1 119 ? 11.201 -1.977 -13.106 1.00 97.00 119 GLY A N 1
ATOM 885 C CA . GLY A 1 119 ? 12.481 -1.560 -13.679 1.00 97.00 119 GLY A CA 1
ATOM 886 C C . GLY A 1 119 ? 13.318 -2.708 -14.264 1.00 97.00 119 GLY A C 1
ATOM 887 O O . GLY A 1 119 ? 14.127 -2.443 -15.150 1.00 97.00 119 GLY A O 1
ATOM 888 N N . ASN A 1 120 ? 13.120 -3.963 -13.832 1.00 96.88 120 ASN A N 1
ATOM 889 C CA . ASN A 1 120 ? 13.829 -5.120 -14.395 1.00 96.88 120 ASN A CA 1
ATOM 890 C C . ASN A 1 120 ? 13.455 -5.322 -15.868 1.00 96.88 120 ASN A C 1
ATOM 892 O O . ASN A 1 120 ? 14.313 -5.482 -16.733 1.00 96.88 120 ASN A O 1
ATOM 896 N N . GLN A 1 121 ? 12.167 -5.214 -16.171 1.00 97.94 121 GLN A N 1
ATOM 897 C CA . GLN A 1 121 ? 11.643 -5.443 -17.512 1.00 97.94 121 GLN A CA 1
ATOM 898 C C . GLN A 1 121 ? 12.079 -4.348 -18.491 1.00 97.94 121 GLN A C 1
ATOM 900 O O . GLN A 1 121 ? 12.506 -4.638 -19.611 1.00 97.94 121 GLN A O 1
ATOM 905 N N . LEU A 1 122 ? 12.059 -3.086 -18.045 1.00 96.19 122 LEU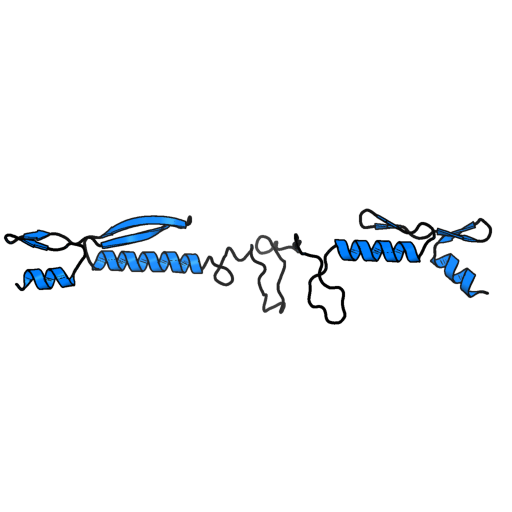 A N 1
ATOM 906 C CA . LEU A 1 122 ? 12.592 -1.964 -18.820 1.00 96.19 122 LEU A CA 1
ATOM 907 C C . LEU A 1 122 ? 14.111 -2.098 -19.039 1.00 96.19 122 LEU A C 1
ATOM 909 O O . LEU A 1 122 ? 14.606 -1.786 -20.124 1.00 96.19 122 LEU A O 1
ATOM 913 N N . TYR A 1 123 ? 14.850 -2.604 -18.046 1.00 95.88 123 TYR A N 1
ATOM 914 C CA . TYR A 1 123 ? 16.280 -2.896 -18.170 1.00 95.88 123 TYR A CA 1
ATOM 915 C C . TYR A 1 123 ? 16.549 -4.010 -19.195 1.00 95.88 123 TYR A C 1
ATOM 917 O O . TYR A 1 123 ? 17.404 -3.835 -20.066 1.00 95.88 123 TYR A O 1
ATOM 925 N N . MET A 1 124 ? 15.791 -5.111 -19.168 1.00 96.12 124 MET A N 1
ATOM 926 C CA . MET A 1 124 ? 15.886 -6.186 -20.166 1.00 96.12 124 MET A CA 1
ATOM 927 C C . MET A 1 124 ? 15.611 -5.667 -21.585 1.00 96.12 124 MET A C 1
ATOM 929 O O . MET A 1 124 ? 16.421 -5.892 -22.484 1.00 96.12 124 MET A O 1
ATOM 933 N N . MET A 1 125 ? 14.531 -4.898 -21.779 1.00 95.94 125 MET A N 1
ATOM 934 C CA . MET A 1 125 ? 14.213 -4.287 -23.077 1.00 95.94 125 MET A CA 1
ATOM 935 C C . MET A 1 125 ? 15.323 -3.338 -23.559 1.00 95.94 125 MET A C 1
ATOM 937 O O . MET A 1 125 ? 15.685 -3.360 -24.735 1.00 95.94 125 MET A O 1
ATOM 941 N N . SER A 1 126 ? 15.904 -2.541 -22.658 1.00 95.94 126 SER A N 1
ATOM 942 C CA . SER A 1 126 ? 16.999 -1.619 -22.993 1.00 95.94 126 SER A CA 1
ATOM 943 C C . SER A 1 126 ? 18.261 -2.364 -23.443 1.00 95.94 126 SER A C 1
ATOM 945 O O . SER A 1 126 ? 18.892 -1.967 -24.419 1.00 95.94 126 SER A O 1
ATOM 947 N N . ASN A 1 127 ? 18.607 -3.484 -22.801 1.00 95.44 127 ASN A N 1
ATOM 948 C CA . ASN A 1 127 ? 19.737 -4.316 -23.230 1.00 95.44 127 ASN A CA 1
ATOM 949 C C . ASN A 1 127 ? 19.476 -5.002 -24.579 1.00 95.44 127 ASN A C 1
ATOM 951 O O . ASN A 1 127 ? 20.360 -5.018 -25.434 1.00 95.44 127 ASN A O 1
ATOM 955 N N . GLN A 1 128 ? 18.257 -5.499 -24.812 1.00 96.12 128 GLN A N 1
ATOM 956 C CA . GLN A 1 128 ? 17.880 -6.093 -26.097 1.00 96.12 128 GLN A CA 1
ATOM 957 C C . GLN A 1 128 ? 17.953 -5.068 -27.243 1.00 96.12 128 GLN A C 1
ATOM 959 O O . GLN A 1 128 ? 18.487 -5.362 -28.312 1.00 96.12 128 GLN A O 1
ATOM 964 N N . LEU A 1 129 ? 17.476 -3.841 -27.011 1.00 94.75 129 LEU A N 1
ATOM 965 C CA . LEU A 1 129 ? 17.566 -2.748 -27.980 1.00 94.75 129 LEU A CA 1
ATOM 966 C C . LEU A 1 129 ? 19.024 -2.328 -28.243 1.00 94.75 129 LEU A C 1
ATOM 968 O O . LEU A 1 129 ? 19.398 -2.104 -29.393 1.00 94.75 129 LEU A O 1
ATOM 972 N N . ALA A 1 130 ? 19.867 -2.277 -27.206 1.00 95.25 130 ALA A N 1
ATOM 973 C CA . ALA A 1 130 ? 21.297 -2.014 -27.363 1.00 95.25 130 ALA A CA 1
ATOM 974 C C . ALA A 1 130 ? 21.988 -3.080 -28.233 1.00 95.25 130 ALA A C 1
ATOM 976 O O . ALA A 1 130 ? 22.760 -2.740 -29.130 1.00 95.25 130 ALA A O 1
ATOM 977 N N . ALA A 1 131 ? 21.657 -4.359 -28.026 1.00 94.75 131 ALA A N 1
ATOM 978 C CA . ALA A 1 131 ? 22.177 -5.458 -28.835 1.00 94.75 131 ALA A CA 1
ATOM 979 C C . ALA A 1 131 ? 21.777 -5.336 -30.318 1.00 94.75 131 ALA A C 1
ATOM 981 O O . ALA A 1 131 ? 22.617 -5.571 -31.187 1.00 94.75 131 ALA A O 1
ATOM 982 N N . TYR A 1 132 ? 20.544 -4.907 -30.621 1.00 94.25 132 TYR A N 1
ATOM 983 C CA . TYR A 1 132 ? 20.109 -4.661 -32.004 1.00 94.25 132 TYR A CA 1
ATOM 984 C C . TYR A 1 132 ? 20.812 -3.477 -32.675 1.00 94.25 132 TYR A C 1
ATOM 986 O O . TYR A 1 132 ? 21.050 -3.528 -33.881 1.00 94.25 132 TYR A O 1
ATOM 994 N N . PHE A 1 133 ? 21.177 -2.429 -31.930 1.00 92.00 133 PHE A N 1
ATOM 995 C CA . PHE A 1 133 ? 21.978 -1.339 -32.492 1.00 92.00 133 PHE A CA 1
ATOM 996 C C . PHE A 1 133 ? 23.414 -1.766 -32.825 1.00 92.00 133 PHE A C 1
ATOM 998 O O . PHE A 1 133 ? 24.019 -1.201 -33.736 1.00 92.00 133 PHE A O 1
ATOM 1005 N N . GLY A 1 134 ? 23.977 -2.747 -32.115 1.00 89.75 134 GLY A N 1
ATOM 1006 C CA . GLY A 1 134 ? 25.377 -3.130 -32.287 1.00 89.75 134 GLY A CA 1
ATOM 1007 C C . GLY A 1 134 ? 26.316 -1.957 -31.983 1.00 89.75 134 GLY A C 1
ATOM 1008 O O . GLY A 1 134 ? 26.060 -1.166 -31.079 1.00 89.75 134 GLY A O 1
ATOM 1009 N N . GLY A 1 135 ? 27.443 -1.845 -32.696 1.00 91.12 135 GLY A N 1
ATOM 1010 C CA . GLY A 1 135 ? 28.351 -0.686 -32.588 1.00 91.12 135 GLY A CA 1
ATOM 1011 C C . GLY A 1 135 ? 28.921 -0.404 -31.184 1.00 91.12 135 GLY A C 1
ATOM 1012 O O . GLY A 1 135 ? 29.418 0.689 -30.938 1.00 91.12 135 GLY A O 1
ATOM 1013 N N . GLY A 1 136 ? 28.829 -1.350 -30.243 1.00 93.50 136 GLY A N 1
ATOM 1014 C CA . GLY A 1 136 ? 29.203 -1.143 -28.838 1.00 93.50 136 GLY A CA 1
ATOM 1015 C C . GLY A 1 136 ? 28.168 -0.398 -27.980 1.00 93.50 136 GLY A C 1
ATOM 1016 O O . GLY A 1 136 ? 28.504 -0.011 -26.855 1.00 93.50 136 GLY A O 1
ATOM 1017 N N . ALA A 1 137 ? 26.936 -0.214 -28.476 1.00 96.19 137 ALA A N 1
ATOM 1018 C CA . ALA A 1 137 ? 25.829 0.318 -27.686 1.00 96.19 137 ALA A CA 1
ATOM 1019 C C . ALA A 1 137 ? 25.568 -0.536 -26.441 1.00 96.19 137 ALA A C 1
ATOM 1021 O O . ALA A 1 137 ? 25.643 -1.766 -26.489 1.00 96.19 137 ALA A O 1
ATOM 1022 N N . ARG A 1 138 ? 25.228 0.116 -25.326 1.00 95.25 138 ARG A N 1
ATOM 1023 C CA . ARG A 1 138 ? 24.846 -0.559 -24.075 1.00 95.25 138 ARG A CA 1
ATOM 1024 C C . ARG A 1 138 ? 23.984 0.329 -23.184 1.00 95.25 138 ARG A C 1
ATOM 1026 O O . ARG A 1 138 ? 24.039 1.555 -23.284 1.00 95.25 138 ARG A O 1
ATOM 1033 N N . TYR A 1 139 ? 23.231 -0.305 -22.289 1.00 94.69 139 TYR A N 1
ATOM 1034 C CA . TYR A 1 139 ? 22.493 0.364 -21.223 1.00 94.69 139 TYR A CA 1
ATOM 1035 C C . TYR A 1 139 ? 23.061 -0.051 -19.863 1.00 94.69 139 TYR A C 1
ATOM 1037 O O . TYR A 1 139 ? 22.930 -1.198 -19.439 1.00 94.69 139 TYR A O 1
ATOM 1045 N N . GLU A 1 140 ? 23.729 0.878 -19.185 1.00 90.81 140 GLU A N 1
ATOM 1046 C CA . GLU A 1 140 ? 24.587 0.585 -18.038 1.00 90.81 140 GLU A CA 1
ATOM 1047 C C . GLU A 1 140 ? 24.402 1.660 -16.956 1.00 90.81 140 GLU A C 1
ATOM 1049 O O . GLU A 1 140 ? 24.407 2.857 -17.243 1.00 90.81 140 GLU A O 1
ATOM 1054 N N . ASN A 1 141 ? 24.191 1.248 -15.700 1.00 88.75 141 ASN A N 1
ATOM 1055 C CA . ASN A 1 141 ? 23.974 2.152 -14.556 1.00 88.75 141 ASN A CA 1
ATOM 1056 C C . ASN A 1 141 ? 22.889 3.231 -14.787 1.00 88.75 141 ASN A C 1
ATOM 1058 O O . ASN A 1 141 ? 23.027 4.382 -14.369 1.00 88.75 141 ASN A O 1
ATOM 1062 N N . GLY A 1 142 ? 21.806 2.858 -15.477 1.00 87.56 142 GLY A N 1
ATOM 1063 C CA . GLY A 1 142 ? 20.686 3.750 -15.794 1.00 87.56 142 GLY A CA 1
ATOM 1064 C C . GLY A 1 142 ? 20.917 4.687 -16.987 1.00 87.56 142 GLY A C 1
ATOM 1065 O O . GLY A 1 142 ? 20.065 5.532 -17.258 1.00 87.56 142 GLY A O 1
ATOM 1066 N N . LYS A 1 143 ? 22.049 4.567 -17.695 1.00 93.25 143 LYS A N 1
ATOM 1067 C CA . LYS A 1 143 ? 22.437 5.446 -18.806 1.00 93.25 143 LYS A CA 1
ATOM 1068 C C . LYS A 1 143 ? 22.621 4.670 -20.104 1.00 93.25 143 LYS A C 1
ATOM 1070 O O . LYS A 1 143 ? 23.159 3.566 -20.116 1.00 93.25 143 LYS A O 1
ATOM 1075 N N . TRP A 1 144 ? 22.213 5.297 -21.201 1.00 94.56 144 TRP A N 1
ATOM 1076 C CA . TRP A 1 144 ? 22.554 4.857 -22.547 1.00 94.56 144 TRP A CA 1
ATOM 1077 C C . TRP A 1 144 ? 23.979 5.266 -22.907 1.00 94.56 144 TRP A C 1
ATOM 1079 O O . TRP A 1 144 ? 24.439 6.347 -22.537 1.00 94.56 144 TRP A O 1
ATOM 1089 N N . LEU A 1 145 ? 24.656 4.389 -23.640 1.00 93.44 145 LEU A N 1
ATOM 1090 C CA . LEU A 1 145 ? 25.925 4.661 -24.296 1.00 93.44 145 LEU A CA 1
ATOM 1091 C C . LEU A 1 145 ? 25.757 4.333 -25.778 1.00 93.44 145 LEU A C 1
ATOM 1093 O O . LEU A 1 145 ? 25.378 3.214 -26.130 1.00 93.44 145 LEU A O 1
ATOM 1097 N N . ASP A 1 146 ? 25.980 5.345 -26.614 1.00 93.44 146 ASP A N 1
ATOM 1098 C CA . ASP A 1 146 ? 25.621 5.329 -28.031 1.00 93.44 146 ASP A CA 1
ATOM 1099 C C . ASP A 1 146 ? 26.471 4.338 -28.847 1.00 93.44 146 ASP A C 1
ATOM 1101 O O . ASP A 1 146 ? 27.664 4.167 -28.570 1.00 93.44 146 ASP A O 1
ATOM 1105 N N . PRO A 1 147 ? 25.901 3.721 -29.900 1.00 92.88 147 PRO A N 1
ATOM 1106 C CA . PRO A 1 147 ? 26.673 2.928 -30.846 1.00 92.88 147 PRO A CA 1
ATOM 1107 C C . PRO A 1 147 ? 27.624 3.812 -31.663 1.00 92.88 147 PRO A C 1
ATOM 1109 O O . PRO A 1 147 ? 27.241 4.853 -32.211 1.00 92.88 147 PRO A O 1
ATOM 1112 N N . ILE A 1 148 ? 28.856 3.332 -31.816 1.00 89.31 148 ILE A N 1
ATOM 1113 C CA . ILE A 1 148 ? 29.875 3.893 -32.699 1.00 89.31 148 ILE A CA 1
ATOM 1114 C C . ILE A 1 148 ? 30.115 2.899 -33.833 1.00 89.31 148 ILE A C 1
ATOM 1116 O O . ILE A 1 148 ? 30.651 1.806 -33.638 1.00 89.31 148 ILE A O 1
ATOM 1120 N N . PHE A 1 149 ? 29.752 3.300 -35.045 1.00 86.88 149 PHE A N 1
ATOM 1121 C CA . PHE A 1 149 ? 29.992 2.514 -36.248 1.00 86.88 149 PHE A CA 1
ATOM 1122 C C . PHE A 1 149 ? 31.316 2.923 -36.890 1.00 86.88 149 PHE A C 1
ATOM 1124 O O . PHE A 1 149 ? 31.750 4.070 -36.764 1.00 86.88 149 PHE A O 1
ATOM 1131 N N . ARG A 1 150 ? 31.961 1.984 -37.590 1.00 82.88 150 ARG A N 1
ATOM 1132 C CA . ARG A 1 150 ? 33.178 2.254 -38.361 1.00 82.88 150 ARG A CA 1
ATOM 1133 C C . ARG A 1 150 ? 32.903 2.108 -39.851 1.00 82.88 150 ARG A C 1
ATOM 1135 O O . ARG A 1 150 ? 32.508 1.034 -40.292 1.00 82.88 150 ARG A O 1
ATOM 1142 N N . LEU A 1 151 ? 33.142 3.174 -40.609 1.00 79.19 151 LEU A N 1
ATOM 1143 C CA . LEU A 1 151 ? 33.122 3.187 -42.074 1.00 79.19 151 LEU A CA 1
ATOM 1144 C C . LEU A 1 151 ? 34.491 3.671 -42.551 1.00 79.19 151 LEU A C 1
ATOM 1146 O O . LEU A 1 151 ? 34.990 4.665 -42.039 1.00 79.19 151 LEU A O 1
ATOM 1150 N N . ALA A 1 152 ? 35.120 2.956 -43.489 1.00 80.44 152 ALA A N 1
ATOM 1151 C CA . ALA A 1 152 ? 36.441 3.308 -44.034 1.00 80.44 152 ALA A CA 1
ATOM 1152 C C . ALA A 1 152 ? 37.509 3.659 -42.962 1.00 80.44 152 ALA A C 1
ATOM 1154 O O . ALA A 1 152 ? 38.325 4.555 -43.149 1.00 80.44 152 ALA A O 1
ATOM 1155 N N . ASN A 1 153 ? 37.504 2.936 -41.833 1.00 76.44 153 ASN A N 1
ATOM 1156 C CA . ASN A 1 153 ? 38.326 3.159 -40.629 1.00 76.44 153 ASN A CA 1
ATOM 1157 C C . ASN A 1 153 ? 38.023 4.427 -39.799 1.00 76.44 153 ASN A C 1
ATOM 1159 O O . ASN A 1 153 ? 38.573 4.564 -38.705 1.00 76.44 153 ASN A O 1
ATOM 1163 N N . GLU A 1 154 ? 37.107 5.299 -40.222 1.00 79.56 154 GLU A N 1
ATOM 1164 C CA . GLU A 1 154 ? 36.613 6.412 -39.403 1.00 79.56 154 GLU A CA 1
ATOM 1165 C C . GLU A 1 154 ? 35.502 5.968 -38.441 1.00 79.56 154 GLU A C 1
ATOM 1167 O O . GLU A 1 154 ? 34.675 5.117 -38.764 1.00 79.56 154 GLU A O 1
ATOM 1172 N N . GLN A 1 155 ? 35.460 6.572 -37.249 1.00 82.88 155 GLN A N 1
ATOM 1173 C CA . GLN A 1 155 ? 34.387 6.366 -36.271 1.00 82.88 155 GLN A CA 1
ATOM 1174 C C . GLN A 1 155 ? 33.258 7.376 -36.484 1.00 82.88 155 GLN A C 1
ATOM 1176 O O . GLN A 1 155 ? 33.504 8.577 -36.633 1.00 82.88 155 GLN A O 1
ATOM 1181 N N . HIS A 1 156 ? 32.012 6.905 -36.469 1.00 80.25 156 HIS A N 1
ATOM 1182 C CA . HIS A 1 156 ? 30.827 7.736 -36.653 1.00 80.25 156 HIS A CA 1
ATOM 1183 C C . HIS A 1 156 ? 29.740 7.403 -35.619 1.00 80.25 156 HIS A C 1
ATOM 1185 O O . HIS A 1 156 ? 29.433 6.224 -35.424 1.00 80.25 156 HIS A O 1
ATOM 1191 N N . PRO A 1 157 ? 29.099 8.416 -35.003 1.00 83.38 157 PRO A N 1
ATOM 1192 C CA . PRO A 1 157 ? 27.866 8.202 -34.255 1.00 83.38 157 PRO A CA 1
ATOM 1193 C C . PRO A 1 157 ? 26.732 7.813 -35.214 1.00 83.38 157 PRO A C 1
ATOM 1195 O O . PRO A 1 157 ? 26.755 8.167 -36.399 1.00 83.38 157 PRO A O 1
ATOM 1198 N N . ILE A 1 158 ? 25.702 7.145 -34.692 1.00 80.56 158 ILE A N 1
ATOM 1199 C CA . ILE A 1 158 ? 24.551 6.654 -35.472 1.00 80.56 158 ILE A CA 1
ATOM 1200 C C . ILE A 1 158 ? 23.905 7.716 -36.379 1.00 80.56 158 ILE A C 1
ATOM 1202 O O . ILE A 1 158 ? 23.560 7.428 -37.522 1.00 80.56 158 ILE A O 1
ATOM 1206 N N . SER A 1 159 ? 23.825 8.967 -35.921 1.00 77.56 159 SER A N 1
ATOM 1207 C CA . SER A 1 159 ? 23.250 10.094 -36.670 1.00 77.56 159 SER A CA 1
ATOM 1208 C C . SER A 1 159 ? 24.057 10.505 -37.911 1.00 77.56 159 SER A C 1
ATOM 1210 O O . SER A 1 159 ? 23.480 11.029 -38.866 1.00 77.56 159 SER A O 1
ATOM 1212 N N . LYS A 1 160 ? 25.377 10.262 -37.924 1.00 74.38 160 LYS A N 1
ATOM 1213 C CA . LYS A 1 160 ? 26.245 10.450 -39.100 1.00 74.38 160 LYS A CA 1
ATOM 1214 C C . LYS A 1 160 ? 26.258 9.188 -39.969 1.00 74.38 160 LYS A C 1
ATOM 1216 O O . LYS A 1 160 ? 26.207 9.304 -41.188 1.00 74.38 160 LYS A O 1
ATOM 1221 N N . PHE A 1 161 ? 26.261 8.005 -39.352 1.00 72.56 161 PHE A N 1
ATOM 1222 C CA . PHE A 1 161 ? 26.215 6.716 -40.051 1.00 72.56 161 PHE A CA 1
ATOM 1223 C C . PHE A 1 161 ? 24.957 6.564 -40.923 1.00 72.56 161 PHE A C 1
ATOM 1225 O O . PHE A 1 161 ? 25.076 6.300 -42.116 1.00 72.56 161 PHE A O 1
ATOM 1232 N N . LEU A 1 162 ? 23.763 6.813 -40.370 1.00 74.31 162 LEU A N 1
ATOM 1233 C CA . LEU A 1 162 ? 22.495 6.678 -41.101 1.00 74.31 162 LEU A CA 1
ATOM 1234 C C . LEU A 1 162 ? 22.437 7.567 -42.353 1.00 74.31 162 LEU A C 1
ATOM 1236 O O . LEU A 1 162 ? 22.001 7.108 -43.404 1.00 74.31 162 LEU A O 1
ATOM 1240 N N . LYS A 1 163 ? 22.945 8.804 -42.268 1.00 74.25 163 LYS A N 1
ATOM 1241 C CA . LYS A 1 163 ? 23.014 9.719 -43.419 1.00 74.25 163 LYS A CA 1
ATOM 1242 C C . LYS A 1 163 ? 23.936 9.210 -44.525 1.00 74.25 163 LYS A C 1
ATOM 1244 O O . LYS A 1 163 ? 23.630 9.424 -45.686 1.00 74.25 163 LYS A O 1
ATOM 1249 N N . LEU A 1 164 ? 25.039 8.544 -44.179 1.00 67.00 164 LEU A N 1
ATOM 1250 C CA . LEU A 1 164 ? 25.975 7.983 -45.158 1.00 67.00 164 LEU A CA 1
ATOM 1251 C C . LEU A 1 164 ? 25.397 6.744 -45.856 1.00 67.00 164 LEU A C 1
ATOM 1253 O O . LEU A 1 164 ? 25.581 6.584 -47.056 1.00 67.00 164 LEU A O 1
ATOM 1257 N N . VAL A 1 165 ? 24.667 5.893 -45.126 1.00 65.31 165 VAL A N 1
ATOM 1258 C CA . VAL A 1 165 ? 24.044 4.679 -45.688 1.00 65.31 165 VAL A CA 1
ATOM 1259 C C . VAL A 1 165 ? 22.820 5.005 -46.557 1.00 65.31 165 VAL A C 1
ATOM 1261 O O . VAL A 1 165 ? 22.544 4.283 -47.505 1.00 65.31 165 VAL A O 1
ATOM 1264 N N . GLN A 1 166 ? 22.115 6.110 -46.293 1.00 68.69 166 GLN A N 1
ATOM 1265 C CA . GLN A 1 166 ? 20.987 6.587 -47.111 1.00 68.69 166 GLN A CA 1
ATOM 1266 C C . GLN A 1 166 ? 21.397 7.300 -48.418 1.00 68.69 166 GLN A C 1
ATOM 1268 O O . GLN A 1 166 ? 20.525 7.766 -49.148 1.00 68.69 166 GLN A O 1
ATOM 1273 N N . MET A 1 167 ? 22.697 7.423 -48.708 1.00 54.56 167 MET A N 1
ATOM 1274 C CA . MET A 1 167 ? 23.228 8.052 -49.931 1.00 54.56 167 MET A CA 1
ATOM 1275 C C . MET A 1 167 ? 23.745 7.026 -50.960 1.00 54.56 167 MET A C 1
ATOM 1277 O O . MET A 1 167 ? 24.507 7.401 -51.853 1.00 54.56 167 MET A O 1
ATOM 1281 N N . VAL A 1 168 ? 23.350 5.752 -50.826 1.00 48.19 168 VAL A N 1
ATOM 1282 C CA . VAL A 1 168 ? 23.731 4.620 -51.694 1.00 48.19 168 VAL A CA 1
ATOM 1283 C C . VAL A 1 168 ? 22.485 3.975 -52.293 1.00 48.19 168 VAL A C 1
ATOM 1285 O O . VAL A 1 168 ? 21.526 3.764 -51.518 1.00 48.19 168 VAL A O 1
#

Organism: Bartonella quintana (strain Toulouse) (NCBI:txid283165)

pLDDT: mean 87.68, std 11.12, range [48.19, 98.62]

Sequence (168 aa):
MMSNKLAAYFGGGVGYENGQWSDPTFTLHQLNPDGSVVEKNYKTVADAFGGVDTVIKDIYSKLGDLPGGGVKDQDALMWSETENAFVALHGLEGKKTNSKLKFLLDGAIAQGSSEAITGNQLYMMSNQLAAYFGGGARYENGKWLDPIFRLANEQHPISKFLKLVQMV